Protein AF-A0A7C0V3D5-F1 (afdb_monomer_lite)

pLDDT: mean 79.09, std 22.27, range [28.42, 98.69]

Secondary structure (DSSP, 8-state):
--PPPPP--------TT----------SSPPPPHHHHHHHHHHHHHH--TTTTT--SPTTSHHHHHHHHHHHHHHTTTHHHHS-GGGGTT-EEEEET-TT-HHHHHHHHTT-EEEEEES-HHHHHHHHHHHHHHT---EEEE--TTS----TT--SEEE-SS---

Sequence (165 aa):
MNYGMNDMRIEHQMLMGQRAFTATVHNWYPEPSGDVRLEKIRSYWNKHIHDLTIATSPVGTPGFFKELEEYRFDKLRYLPKLVNFAGYKNKRILEVGCGVGIDLVRFAQNGAIVTGVDLAPQSIALAKKNFEHHGLSADLRVMNGEALEFNDEQFDMVYAHGVIQ

Foldseek 3Di:
DDDDDQDFDFDDDDDPDDDDGDGDRDDPDDDPDPVVVLVVVQVVCLVCLDPQVVQPDPQLDPSRLVSVLCVVCVVPVCCCVVDVLLPAACFEEEEEQCFLPSSVVSNQVSHHAYEYEHLHPNRLVNVVSVCVVVVTDYHGDNDDPVDDPDDPPPGPYYDYDPPDD

Structure (mmCIF, N/CA/C/O backbone):
data_AF-A0A7C0V3D5-F1
#
_entry.id   AF-A0A7C0V3D5-F1
#
loop_
_atom_site.group_PDB
_atom_site.id
_atom_site.type_symbol
_atom_site.label_atom_id
_atom_site.label_alt_id
_atom_site.label_comp_id
_atom_site.label_asym_id
_atom_site.label_entity_id
_atom_site.label_seq_id
_atom_site.pdbx_PDB_ins_code
_atom_site.Cartn_x
_atom_site.Cartn_y
_atom_site.Cartn_z
_atom_site.occupancy
_atom_site.B_iso_or_equiv
_atom_site.auth_seq_id
_atom_site.auth_comp_id
_atom_site.auth_asym_id
_atom_site.auth_atom_id
_atom_site.pdbx_PDB_model_num
ATOM 1 N N . MET A 1 1 ? 1.411 2.407 -46.250 1.00 35.38 1 MET A N 1
ATOM 2 C CA . MET A 1 1 ? 1.424 1.152 -47.039 1.00 35.38 1 MET A CA 1
ATOM 3 C C . MET A 1 1 ? 2.067 0.094 -46.155 1.00 35.38 1 MET A C 1
ATOM 5 O O . MET A 1 1 ? 3.177 0.348 -45.724 1.00 35.38 1 MET A O 1
ATOM 9 N N . ASN A 1 2 ? 1.474 -1.018 -45.730 1.00 30.36 2 ASN A N 1
ATOM 10 C CA . ASN A 1 2 ? 0.169 -1.654 -45.923 1.00 30.36 2 ASN A CA 1
ATOM 11 C C . ASN A 1 2 ? -0.293 -2.157 -44.543 1.00 30.36 2 ASN A C 1
ATOM 13 O O . ASN A 1 2 ? 0.531 -2.663 -43.785 1.00 30.36 2 ASN A O 1
ATOM 17 N N . TYR A 1 3 ? -1.584 -2.043 -44.225 1.00 33.91 3 TYR A N 1
ATOM 18 C CA . TYR A 1 3 ? -2.176 -2.771 -43.100 1.00 33.91 3 TYR A CA 1
ATOM 19 C C . TYR A 1 3 ? -2.243 -4.255 -43.489 1.00 33.91 3 TYR A C 1
ATOM 21 O O . TYR A 1 3 ? -2.880 -4.597 -44.485 1.00 33.91 3 TYR A O 1
ATOM 29 N N . GLY A 1 4 ? -1.522 -5.113 -42.764 1.00 34.69 4 GLY A N 1
ATOM 30 C CA . GLY A 1 4 ? -1.522 -6.556 -42.995 1.00 34.69 4 GLY A CA 1
ATOM 31 C C . GLY A 1 4 ? -2.895 -7.149 -42.693 1.00 34.69 4 GLY A C 1
ATOM 32 O O . GLY A 1 4 ? -3.401 -7.014 -41.582 1.00 34.69 4 GLY A O 1
ATOM 33 N N . MET A 1 5 ? -3.503 -7.768 -43.702 1.00 37.84 5 MET A N 1
ATOM 34 C CA . MET A 1 5 ? -4.713 -8.577 -43.576 1.00 37.84 5 MET A CA 1
ATOM 35 C C . MET A 1 5 ? -4.404 -9.832 -42.749 1.00 37.84 5 MET A C 1
ATOM 37 O O . MET A 1 5 ? -3.480 -10.573 -43.081 1.00 37.84 5 MET A O 1
ATOM 41 N N . ASN A 1 6 ? -5.184 -10.078 -41.696 1.00 38.88 6 ASN A N 1
ATOM 42 C CA . ASN A 1 6 ? -5.186 -11.355 -40.982 1.00 38.88 6 ASN A CA 1
ATOM 43 C C . ASN A 1 6 ? -5.797 -12.429 -41.897 1.00 38.88 6 ASN A C 1
ATOM 45 O O . ASN A 1 6 ? -6.943 -12.276 -42.318 1.00 38.88 6 ASN A O 1
ATOM 49 N N . ASP A 1 7 ? -5.060 -13.501 -42.192 1.00 42.19 7 ASP A N 1
ATOM 50 C CA . ASP A 1 7 ? -5.601 -14.663 -42.904 1.00 42.19 7 ASP A CA 1
ATOM 51 C C . ASP A 1 7 ? -6.148 -15.674 -41.882 1.00 42.19 7 ASP A C 1
ATOM 53 O O . ASP A 1 7 ? -5.416 -16.184 -41.030 1.00 42.19 7 ASP A O 1
ATOM 57 N N . MET A 1 8 ? -7.459 -15.918 -41.924 1.00 33.97 8 MET A N 1
ATOM 58 C CA . MET A 1 8 ? -8.155 -16.855 -41.044 1.00 33.97 8 MET A CA 1
ATOM 59 C C . MET A 1 8 ? -8.257 -18.204 -41.759 1.00 33.97 8 MET A C 1
ATOM 61 O O . MET A 1 8 ? -9.081 -18.372 -42.657 1.00 33.97 8 MET A O 1
ATOM 65 N N . ARG A 1 9 ? -7.454 -19.193 -41.353 1.00 38.91 9 ARG A N 1
ATOM 66 C CA . ARG A 1 9 ? -7.633 -20.584 -41.796 1.00 38.91 9 ARG A CA 1
ATOM 67 C C . ARG A 1 9 ? -8.388 -21.384 -40.742 1.00 38.91 9 ARG A C 1
ATOM 69 O O . ARG A 1 9 ? -7.952 -21.487 -39.602 1.00 38.91 9 ARG A O 1
ATOM 76 N N . ILE A 1 10 ? -9.522 -21.954 -41.146 1.00 35.00 10 ILE A N 1
ATOM 77 C CA . ILE A 1 10 ? -10.302 -22.901 -40.345 1.00 35.00 10 ILE A CA 1
ATOM 78 C C . ILE A 1 10 ? -9.863 -24.309 -40.749 1.00 35.00 10 ILE A C 1
ATOM 80 O O . ILE A 1 10 ? -10.221 -24.780 -41.829 1.00 35.00 10 ILE A O 1
ATOM 84 N N . GLU A 1 11 ? -9.102 -24.989 -39.894 1.00 38.81 11 GLU A N 1
ATOM 85 C CA . GLU A 1 11 ? -8.828 -26.417 -40.070 1.00 38.81 11 GLU A CA 1
ATOM 86 C C . GLU A 1 11 ? -9.848 -27.265 -39.304 1.00 38.81 11 GLU A C 1
ATOM 88 O O . GLU A 1 11 ? -10.168 -27.003 -38.145 1.00 38.81 11 GLU A O 1
ATOM 93 N N . HIS A 1 12 ? -10.374 -28.292 -39.973 1.00 34.56 12 HIS A N 1
ATOM 94 C CA . HIS A 1 12 ? -11.298 -29.256 -39.387 1.00 34.56 12 HIS A CA 1
ATOM 95 C C . HIS A 1 12 ? -10.511 -30.478 -38.905 1.00 34.56 12 HIS A C 1
ATOM 97 O O . HIS A 1 12 ? -10.095 -31.299 -39.720 1.00 34.56 12 HIS A O 1
ATOM 103 N N . GLN A 1 13 ? -10.362 -30.648 -37.592 1.00 38.59 13 GLN A N 1
ATOM 104 C CA . GLN A 1 13 ? -10.042 -31.957 -37.019 1.00 38.59 13 GLN A CA 1
ATOM 105 C C . GLN A 1 13 ? -11.311 -32.592 -36.450 1.00 38.59 13 GLN A C 1
ATOM 107 O O . GLN A 1 13 ? -11.955 -32.045 -35.557 1.00 38.59 13 GLN A O 1
ATOM 112 N N . MET A 1 14 ? -11.680 -33.764 -36.976 1.00 30.55 14 MET A N 1
ATOM 113 C CA . MET A 1 14 ? -12.696 -34.616 -36.361 1.00 30.55 14 MET A CA 1
ATOM 114 C C . MET A 1 14 ? -12.062 -35.399 -35.209 1.00 30.55 14 MET A C 1
ATOM 116 O O . MET A 1 14 ? -11.347 -36.371 -35.435 1.00 30.55 14 MET A O 1
ATOM 120 N N . LEU A 1 15 ? -12.375 -35.009 -33.977 1.00 39.50 15 LEU A N 1
ATOM 121 C CA . LEU A 1 15 ? -12.292 -35.885 -32.810 1.00 39.50 15 LEU A CA 1
ATOM 122 C C . LEU A 1 15 ? -13.716 -36.295 -32.426 1.00 39.50 15 LEU A C 1
ATOM 124 O O . LEU A 1 15 ? -14.645 -35.487 -32.457 1.00 39.50 15 LEU A O 1
ATOM 128 N N . MET A 1 16 ? -13.894 -37.585 -32.147 1.00 39.31 16 MET A N 1
ATOM 129 C CA . MET A 1 16 ? -15.189 -38.223 -31.922 1.00 39.31 16 MET A CA 1
ATOM 130 C C . MET A 1 16 ? -16.048 -37.465 -30.891 1.00 39.31 16 MET A C 1
ATOM 132 O O . MET A 1 16 ? -15.753 -37.471 -29.701 1.00 39.31 16 MET A O 1
ATOM 136 N N . GLY A 1 17 ? -17.160 -36.878 -31.347 1.00 47.66 17 GLY A N 1
ATOM 137 C CA . GLY A 1 17 ? -18.359 -36.679 -30.523 1.00 47.66 17 GLY A CA 1
ATOM 138 C C . GLY A 1 17 ? -18.661 -35.291 -29.942 1.00 47.66 17 GLY A C 1
ATOM 139 O O . GLY A 1 17 ? -19.756 -35.132 -29.412 1.00 47.66 17 GLY A O 1
ATOM 140 N N . GLN A 1 18 ? -17.805 -34.269 -30.059 1.00 38.16 18 GLN A N 1
ATOM 141 C CA . GLN A 1 18 ? -18.140 -32.902 -29.612 1.00 38.16 18 GLN A CA 1
ATOM 142 C C . GLN A 1 18 ? -17.620 -31.850 -30.602 1.00 38.16 18 GLN A C 1
ATOM 144 O O . GLN A 1 18 ? -16.440 -31.837 -30.941 1.00 38.16 18 GLN A O 1
ATOM 149 N N . ARG A 1 19 ? -18.498 -30.955 -31.086 1.00 34.19 19 ARG A N 1
ATOM 150 C CA . ARG A 1 19 ? -18.085 -29.811 -31.919 1.00 34.19 19 ARG A CA 1
ATOM 151 C C . ARG A 1 19 ? -17.473 -28.738 -31.017 1.00 34.19 19 ARG A C 1
ATOM 153 O O . ARG A 1 19 ? -18.204 -27.926 -30.461 1.00 34.19 19 ARG A O 1
ATOM 160 N N . ALA A 1 20 ? -16.151 -28.729 -30.888 1.00 32.34 20 ALA A N 1
ATOM 161 C CA . ALA A 1 20 ? -15.411 -27.574 -30.395 1.00 32.34 20 ALA A CA 1
ATOM 162 C C . ALA A 1 20 ? -14.860 -26.801 -31.601 1.00 32.34 20 ALA A C 1
ATOM 164 O O . ALA A 1 20 ? -14.137 -27.360 -32.422 1.00 32.34 20 ALA A O 1
ATOM 165 N N . PHE A 1 21 ? -15.226 -25.526 -31.726 1.00 30.91 21 PHE A N 1
ATOM 166 C CA . PHE A 1 21 ? -14.609 -24.615 -32.686 1.00 30.91 21 PHE A CA 1
ATOM 167 C C . PHE A 1 21 ? -13.473 -23.886 -31.968 1.00 30.91 21 PHE A C 1
ATOM 169 O O . PHE A 1 21 ? -13.724 -22.992 -31.164 1.00 30.91 21 PHE A O 1
ATOM 176 N N . THR A 1 22 ? -12.226 -24.270 -32.228 1.00 34.09 22 THR A N 1
ATOM 177 C CA . THR A 1 22 ? -11.050 -23.509 -31.789 1.00 34.09 22 THR A CA 1
ATOM 178 C C . THR A 1 22 ? -10.570 -22.637 -32.940 1.00 34.09 22 THR A C 1
ATOM 180 O O . THR A 1 22 ? -10.069 -23.146 -33.939 1.00 34.09 22 THR A O 1
ATOM 183 N N . ALA A 1 23 ? -10.734 -21.321 -32.810 1.00 28.42 23 ALA A N 1
ATOM 184 C CA . ALA A 1 23 ? -10.077 -20.358 -33.684 1.00 28.42 23 ALA A CA 1
ATOM 185 C C . ALA A 1 23 ? -8.697 -20.039 -33.096 1.00 28.42 23 ALA A C 1
ATOM 187 O O . ALA A 1 23 ? -8.601 -19.404 -32.047 1.00 28.42 23 ALA A O 1
ATOM 188 N N . THR A 1 24 ? -7.628 -20.493 -33.749 1.00 37.69 24 THR A N 1
ATOM 189 C CA . THR A 1 24 ? -6.256 -20.143 -33.365 1.00 37.69 24 THR A CA 1
ATOM 190 C C . THR A 1 24 ? -5.793 -18.971 -34.221 1.00 37.69 24 THR A C 1
ATOM 192 O O . THR A 1 24 ? -5.645 -19.097 -35.435 1.00 37.69 24 THR A O 1
ATOM 195 N N . VAL A 1 25 ? -5.569 -17.816 -33.595 1.00 41.25 25 VAL A N 1
ATOM 196 C CA . VAL A 1 25 ? -4.907 -16.680 -34.246 1.00 41.25 25 VAL A CA 1
ATOM 197 C C . VAL A 1 25 ? -3.402 -16.925 -34.154 1.00 41.25 25 VAL A C 1
ATOM 199 O O . VAL A 1 25 ? -2.822 -16.850 -33.073 1.00 41.25 25 VAL A O 1
ATOM 202 N N . HIS A 1 26 ? -2.761 -17.264 -35.271 1.00 39.28 26 HIS A N 1
ATOM 203 C CA . HIS A 1 26 ? -1.307 -17.391 -35.319 1.00 39.28 26 HIS A CA 1
ATOM 204 C C . HIS A 1 26 ? -0.668 -16.003 -35.451 1.00 39.28 26 HIS A C 1
ATOM 206 O O . HIS A 1 26 ? -0.563 -15.464 -36.550 1.00 39.28 26 HIS A O 1
ATOM 212 N N . ASN A 1 27 ? -0.219 -15.426 -34.332 1.00 39.09 27 ASN A N 1
ATOM 213 C CA . ASN A 1 27 ? 0.709 -14.295 -34.364 1.00 39.09 27 ASN A CA 1
ATOM 214 C C . ASN A 1 27 ? 2.091 -14.789 -34.826 1.00 39.09 27 ASN A C 1
ATOM 216 O O . ASN A 1 27 ? 2.625 -15.759 -34.292 1.00 39.09 27 ASN A O 1
ATOM 220 N N . TRP A 1 28 ? 2.676 -14.120 -35.823 1.00 45.31 28 TRP A N 1
ATOM 221 C CA . TRP A 1 28 ? 3.939 -14.517 -36.471 1.00 45.31 28 TRP A CA 1
ATOM 222 C C . TRP A 1 28 ? 5.202 -14.147 -35.663 1.00 45.31 28 TRP A C 1
ATOM 224 O O . TRP A 1 28 ? 6.322 -14.373 -36.112 1.00 45.31 28 TRP A O 1
ATOM 234 N N . TYR A 1 29 ? 5.029 -13.600 -34.457 1.00 35.81 29 TYR A N 1
ATOM 235 C CA . TYR A 1 29 ? 6.105 -13.317 -33.509 1.00 35.81 29 TYR A CA 1
ATOM 236 C C . TYR A 1 29 ? 5.860 -14.094 -32.213 1.00 35.81 29 TYR A C 1
ATOM 238 O O . TYR A 1 29 ? 4.736 -14.061 -31.708 1.00 35.81 29 TYR A O 1
ATOM 246 N N . PRO A 1 30 ? 6.874 -14.783 -31.657 1.00 47.81 30 PRO A N 1
ATOM 247 C CA . PRO A 1 30 ? 6.729 -15.402 -30.352 1.00 47.81 30 PRO A CA 1
ATOM 248 C C . PRO A 1 30 ? 6.548 -14.298 -29.309 1.00 47.81 30 PRO A C 1
ATOM 250 O O . PRO A 1 30 ? 7.439 -13.469 -29.105 1.00 47.81 30 PRO A O 1
ATOM 253 N N . GLU A 1 31 ? 5.390 -14.288 -28.651 1.00 54.97 31 GLU A N 1
ATOM 254 C CA . GLU A 1 31 ? 5.224 -13.557 -27.398 1.00 54.97 31 GLU A CA 1
ATOM 255 C C . GLU A 1 31 ? 6.317 -14.026 -26.419 1.00 54.97 31 GLU A C 1
ATOM 257 O O . GLU A 1 31 ? 6.629 -15.225 -26.384 1.00 54.97 31 GLU A O 1
ATOM 262 N N . PRO A 1 32 ? 6.947 -13.127 -25.641 1.00 55.59 32 PRO A N 1
ATOM 263 C CA . PRO A 1 32 ? 7.921 -13.540 -24.638 1.00 55.59 32 PRO A CA 1
ATOM 264 C C . PRO A 1 32 ? 7.297 -14.585 -23.709 1.00 55.59 32 PRO A C 1
ATOM 266 O O . PRO A 1 32 ? 6.121 -14.469 -23.359 1.00 55.59 32 PRO A O 1
ATOM 269 N N . SER A 1 33 ? 8.079 -15.575 -23.266 1.00 63.84 33 SER A N 1
ATOM 270 C CA . SER A 1 33 ? 7.619 -16.499 -22.225 1.00 63.84 33 SER A CA 1
ATOM 271 C C . SER A 1 33 ? 7.093 -15.717 -21.013 1.00 63.84 33 SER A C 1
ATOM 273 O O . SER A 1 33 ? 7.569 -14.613 -20.720 1.00 63.84 33 SER A O 1
ATOM 275 N N . GLY A 1 34 ? 6.100 -16.280 -20.313 1.00 63.62 34 GLY A N 1
ATOM 276 C CA . GLY A 1 34 ? 5.424 -15.612 -19.193 1.00 63.62 34 GLY A CA 1
ATOM 277 C C . GLY A 1 34 ? 6.398 -15.026 -18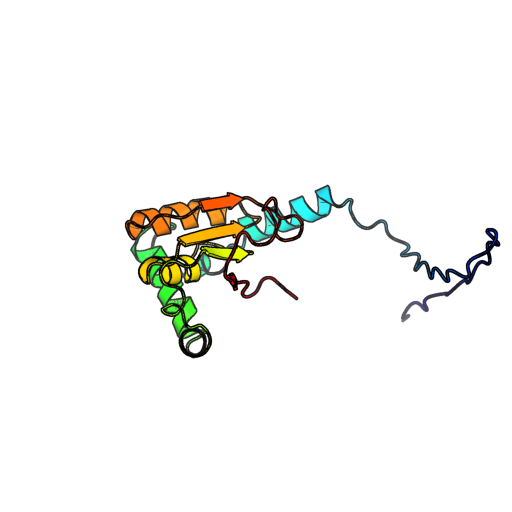.165 1.00 63.62 34 GLY A C 1
ATOM 278 O O . GLY A 1 34 ? 6.229 -13.883 -17.744 1.00 63.62 34 GLY A O 1
ATOM 279 N N . ASP A 1 35 ? 7.484 -15.745 -17.870 1.00 70.56 35 ASP A N 1
ATOM 280 C CA . ASP A 1 35 ? 8.526 -15.319 -16.930 1.00 70.56 35 ASP A CA 1
ATOM 281 C C . ASP A 1 35 ? 9.290 -14.073 -17.404 1.00 70.56 35 ASP A C 1
ATOM 283 O O . ASP A 1 35 ? 9.479 -13.126 -16.640 1.00 70.56 35 ASP A O 1
ATOM 287 N N . VAL A 1 36 ? 9.662 -14.015 -18.688 1.00 75.12 36 VAL A N 1
ATOM 288 C CA . VAL A 1 36 ? 10.383 -12.869 -19.272 1.00 75.12 36 VAL A CA 1
ATOM 289 C C . VAL A 1 36 ? 9.482 -11.634 -19.340 1.00 75.12 36 VAL A C 1
ATOM 291 O O . VAL A 1 36 ? 9.944 -10.506 -19.143 1.00 75.12 36 VAL A O 1
ATOM 294 N N . ARG A 1 37 ? 8.182 -11.817 -19.601 1.00 84.25 37 ARG A N 1
ATOM 295 C CA . ARG A 1 37 ? 7.193 -10.728 -19.561 1.00 84.25 37 ARG A CA 1
ATOM 296 C C . ARG A 1 37 ? 7.023 -10.198 -18.135 1.00 84.25 37 ARG A C 1
ATOM 298 O O . ARG A 1 37 ? 7.097 -8.985 -17.936 1.00 84.25 37 ARG A O 1
ATOM 305 N N . LEU A 1 38 ? 6.842 -11.079 -17.151 1.00 83.44 38 LEU A N 1
ATOM 306 C CA . LEU A 1 38 ? 6.675 -10.694 -15.747 1.00 83.44 38 LEU A CA 1
ATOM 307 C C . LEU A 1 38 ? 7.914 -9.993 -15.187 1.00 83.44 38 LEU A C 1
ATOM 309 O O . LEU A 1 38 ? 7.779 -9.000 -14.474 1.00 83.44 38 LEU A O 1
ATOM 313 N N . GLU A 1 39 ? 9.117 -10.446 -15.536 1.00 83.31 39 GLU A N 1
ATOM 314 C CA . GLU A 1 39 ? 10.355 -9.788 -15.116 1.00 83.31 39 GLU A CA 1
ATOM 315 C C . GLU A 1 39 ? 10.475 -8.371 -15.693 1.00 83.31 39 GLU A C 1
ATOM 317 O O . GLU A 1 39 ? 10.824 -7.432 -14.971 1.00 83.31 39 GLU A O 1
ATOM 322 N N . LYS A 1 40 ? 10.102 -8.173 -16.964 1.00 84.75 40 LYS A N 1
ATOM 323 C CA . LYS A 1 40 ? 10.044 -6.834 -17.571 1.00 84.75 40 LYS A CA 1
ATOM 324 C C . LYS A 1 40 ? 9.036 -5.929 -16.866 1.00 84.75 40 LYS A C 1
ATOM 326 O O . LYS A 1 40 ? 9.380 -4.790 -16.556 1.00 84.75 40 LYS A O 1
ATOM 331 N N . ILE A 1 41 ? 7.832 -6.427 -16.571 1.00 82.81 41 ILE A N 1
ATOM 332 C CA . ILE A 1 41 ? 6.794 -5.670 -15.850 1.00 82.81 4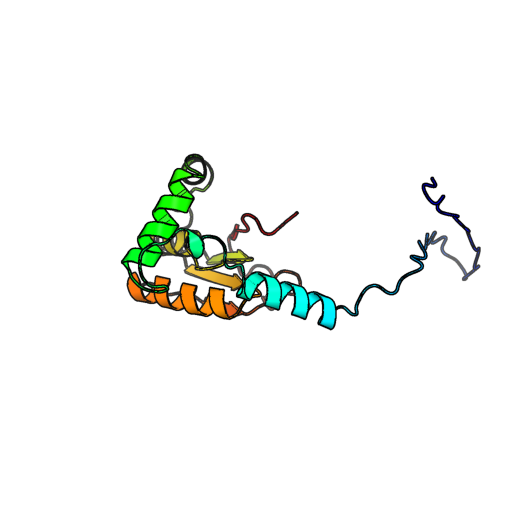1 ILE A CA 1
ATOM 333 C C . ILE A 1 41 ? 7.290 -5.303 -14.445 1.00 82.81 41 ILE A C 1
ATOM 335 O O . ILE A 1 41 ? 7.237 -4.139 -14.050 1.00 82.81 41 ILE A O 1
ATOM 339 N N . ARG A 1 42 ? 7.865 -6.263 -13.713 1.00 85.38 42 ARG A N 1
ATOM 340 C CA . ARG A 1 42 ? 8.469 -6.038 -12.392 1.00 85.38 42 ARG A CA 1
ATOM 341 C C . ARG A 1 42 ? 9.577 -4.990 -12.448 1.00 85.38 42 ARG A C 1
ATOM 343 O O . ARG A 1 42 ? 9.609 -4.081 -11.621 1.00 85.38 42 ARG A O 1
ATOM 350 N N . SER A 1 43 ? 10.493 -5.100 -13.411 1.00 83.69 43 SER A N 1
ATOM 351 C CA . SER A 1 43 ? 11.580 -4.132 -13.569 1.00 83.69 43 SER A CA 1
ATOM 352 C C . SER A 1 43 ? 11.057 -2.747 -13.936 1.00 83.69 43 SER A C 1
ATOM 354 O O . SER A 1 43 ? 11.662 -1.762 -13.511 1.00 83.69 43 SER A O 1
ATOM 356 N N . TYR A 1 44 ? 9.994 -2.659 -14.736 1.00 84.38 44 TYR A N 1
ATOM 357 C CA . TYR A 1 44 ? 9.365 -1.392 -15.076 1.00 84.38 44 TYR A CA 1
ATOM 358 C C . TYR A 1 44 ? 8.798 -0.731 -13.819 1.00 84.38 44 TYR A C 1
ATOM 360 O O . TYR A 1 44 ? 9.196 0.390 -13.512 1.00 84.38 44 TYR A O 1
ATOM 368 N N . TRP A 1 45 ? 7.975 -1.438 -13.042 1.00 82.44 45 TRP A N 1
ATOM 369 C CA . TRP A 1 45 ? 7.340 -0.875 -11.846 1.00 82.44 45 TRP A CA 1
ATOM 370 C C . TRP A 1 45 ? 8.309 -0.600 -10.696 1.00 82.44 45 TRP A C 1
ATOM 372 O O . TRP A 1 45 ? 8.128 0.386 -9.995 1.00 82.44 45 TRP A O 1
ATOM 382 N N . ASN A 1 46 ? 9.394 -1.367 -10.551 1.00 82.00 46 ASN A N 1
ATOM 383 C CA . ASN A 1 46 ? 10.473 -1.003 -9.622 1.00 82.00 46 ASN A CA 1
ATOM 384 C C . ASN A 1 46 ? 11.105 0.353 -9.979 1.00 82.00 46 ASN A C 1
ATOM 386 O O . ASN A 1 46 ? 11.448 1.127 -9.097 1.00 82.00 46 ASN A O 1
ATOM 390 N N . LYS A 1 47 ? 11.271 0.658 -11.271 1.00 79.62 47 LYS A N 1
ATOM 391 C CA . LYS A 1 47 ? 11.884 1.921 -11.718 1.00 79.62 47 LYS A CA 1
ATOM 392 C C . LYS A 1 47 ? 10.892 3.084 -11.772 1.00 79.62 47 LYS A C 1
ATOM 394 O O . LYS A 1 47 ? 11.310 4.230 -11.668 1.00 79.62 47 LYS A O 1
ATOM 399 N N . HIS A 1 48 ? 9.606 2.785 -11.941 1.00 78.75 48 HIS A N 1
ATOM 400 C CA . HIS A 1 48 ? 8.534 3.761 -12.137 1.00 78.75 48 HIS A CA 1
ATOM 401 C C . HIS A 1 48 ? 7.472 3.642 -11.046 1.00 78.75 48 HIS A C 1
ATOM 403 O O . HIS A 1 48 ? 6.274 3.683 -11.337 1.00 78.75 48 HIS A O 1
ATOM 409 N N . ILE A 1 49 ? 7.908 3.491 -9.792 1.00 74.69 49 ILE A N 1
ATOM 410 C CA . ILE A 1 49 ? 7.015 3.646 -8.644 1.00 74.69 49 ILE A CA 1
ATOM 411 C C . ILE A 1 49 ? 6.378 5.024 -8.796 1.00 74.69 49 ILE A C 1
ATOM 413 O O . ILE A 1 49 ? 7.076 6.044 -8.785 1.00 74.69 49 ILE A O 1
ATOM 417 N N . HIS A 1 50 ? 5.071 5.030 -9.052 1.00 63.06 50 HIS A N 1
ATOM 418 C CA . HIS A 1 50 ? 4.347 6.262 -9.310 1.00 63.06 50 HIS A CA 1
ATOM 419 C C . HIS A 1 50 ? 4.559 7.233 -8.148 1.00 63.06 50 HIS A C 1
ATOM 421 O O . HIS A 1 50 ? 4.696 6.837 -6.991 1.00 63.06 50 HIS A O 1
ATOM 427 N N . ASP A 1 51 ? 4.642 8.509 -8.506 1.00 57.25 51 ASP A N 1
ATOM 428 C CA . ASP A 1 51 ? 4.717 9.645 -7.595 1.00 57.25 51 ASP A CA 1
ATOM 429 C C . ASP A 1 51 ? 6.063 9.873 -6.871 1.00 57.25 51 ASP A C 1
ATOM 431 O O . ASP A 1 51 ? 6.244 10.929 -6.268 1.00 57.25 51 ASP A O 1
ATOM 435 N N . LEU A 1 52 ? 7.080 9.003 -7.015 1.00 62.75 52 LEU A N 1
ATOM 436 C CA . LEU A 1 52 ? 8.416 9.263 -6.432 1.00 62.75 52 LEU A CA 1
ATOM 437 C C . LEU A 1 52 ? 9.051 10.573 -6.910 1.00 62.75 52 LEU A C 1
ATOM 439 O O . LEU A 1 52 ? 9.759 11.228 -6.153 1.00 62.75 52 LEU A O 1
ATOM 443 N N . THR A 1 53 ? 8.816 10.954 -8.166 1.00 64.75 53 THR A N 1
ATOM 444 C CA . THR A 1 53 ? 9.372 12.178 -8.764 1.00 64.75 53 THR A CA 1
ATOM 445 C C . THR A 1 53 ? 8.646 13.447 -8.322 1.00 64.75 53 THR A C 1
ATOM 447 O O . THR A 1 53 ? 9.041 14.542 -8.710 1.00 64.75 53 THR A O 1
ATOM 450 N N . ILE A 1 54 ? 7.548 13.299 -7.581 1.00 72.00 54 ILE A N 1
ATOM 451 C CA . ILE A 1 54 ? 6.695 14.394 -7.113 1.00 72.00 54 ILE A CA 1
ATOM 452 C C . ILE A 1 54 ? 7.145 14.856 -5.732 1.00 72.00 54 ILE A C 1
ATOM 454 O O . ILE A 1 54 ? 7.015 16.034 -5.404 1.00 72.00 54 ILE A O 1
ATOM 458 N N . ALA A 1 55 ? 7.707 13.938 -4.947 1.00 79.81 55 ALA A N 1
ATOM 459 C CA . ALA A 1 55 ? 8.208 14.249 -3.629 1.00 79.81 55 ALA A CA 1
ATOM 460 C C . ALA A 1 55 ? 9.534 15.026 -3.700 1.00 79.81 55 ALA A C 1
ATOM 462 O O . ALA A 1 55 ? 10.477 14.646 -4.395 1.00 79.81 55 ALA A O 1
ATOM 463 N N . THR A 1 56 ? 9.608 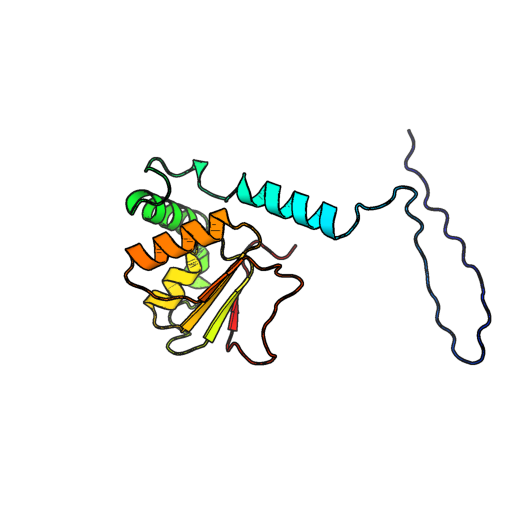16.111 -2.939 1.00 86.56 56 THR A N 1
ATOM 464 C CA . THR A 1 56 ? 10.835 16.873 -2.677 1.00 86.56 56 THR A CA 1
ATOM 465 C C . THR A 1 56 ? 11.575 16.345 -1.450 1.00 86.56 56 THR A C 1
ATOM 467 O O . THR A 1 56 ? 12.794 16.492 -1.340 1.00 86.56 56 THR A O 1
ATOM 470 N N . SER A 1 57 ? 10.846 15.696 -0.539 1.00 90.38 57 SER A N 1
ATOM 471 C CA . SER A 1 57 ? 11.410 15.044 0.637 1.00 90.38 57 SER A CA 1
ATOM 472 C C . SER A 1 57 ? 12.176 13.761 0.269 1.00 90.38 57 SER A C 1
ATOM 474 O O . SER A 1 57 ? 11.788 13.054 -0.664 1.00 90.38 57 SER A O 1
ATOM 476 N N . PRO A 1 58 ? 13.233 13.383 1.020 1.00 92.19 58 PRO A N 1
ATOM 477 C CA . PRO A 1 58 ? 13.970 12.150 0.750 1.00 92.19 58 PRO A CA 1
ATOM 478 C C . PRO A 1 58 ? 13.073 10.905 0.806 1.00 92.19 58 PRO A C 1
ATOM 480 O O . PRO A 1 58 ? 12.258 10.755 1.720 1.00 92.19 58 PRO A O 1
ATOM 483 N N . VAL A 1 59 ? 13.255 9.987 -0.146 1.00 91.44 59 VAL A N 1
ATOM 484 C CA . VAL A 1 59 ? 12.424 8.781 -0.293 1.00 91.44 59 VAL A CA 1
ATOM 485 C C . VAL A 1 59 ? 12.377 7.953 0.996 1.00 91.44 59 VAL A C 1
ATOM 487 O O . VAL A 1 59 ? 13.404 7.597 1.575 1.00 91.44 59 VAL A O 1
ATOM 490 N N . GLY A 1 60 ? 11.161 7.600 1.418 1.00 90.25 60 GLY A N 1
ATOM 491 C CA . GLY A 1 60 ? 10.902 6.790 2.610 1.00 90.25 60 GLY A CA 1
ATOM 492 C C . GLY A 1 60 ? 10.909 7.558 3.936 1.00 90.25 60 GLY A C 1
ATOM 493 O O . GLY A 1 60 ? 10.859 6.924 4.987 1.00 90.25 60 GLY A O 1
ATOM 494 N N . THR A 1 61 ? 10.985 8.891 3.909 1.00 93.31 61 THR A N 1
ATOM 495 C CA . THR A 1 61 ? 10.811 9.740 5.100 1.00 93.31 61 THR A CA 1
ATOM 496 C C . THR A 1 61 ? 9.332 10.068 5.363 1.00 93.31 61 THR A C 1
ATOM 498 O O . THR A 1 61 ? 8.512 9.971 4.450 1.00 93.31 61 THR A O 1
ATOM 501 N N . PRO A 1 62 ? 8.976 10.527 6.579 1.00 92.94 62 PRO A N 1
ATOM 502 C CA . PRO A 1 62 ? 7.643 11.060 6.878 1.00 92.94 62 PRO A CA 1
ATOM 503 C C . PRO A 1 62 ? 7.148 12.115 5.880 1.00 92.94 62 PRO A C 1
ATOM 505 O O . PRO A 1 62 ? 6.027 12.029 5.386 1.00 92.94 62 PRO A O 1
ATOM 508 N N . GLY A 1 63 ? 8.004 13.092 5.547 1.00 91.94 63 GLY A N 1
ATOM 509 C CA . GLY A 1 63 ? 7.669 14.154 4.594 1.00 91.94 63 GLY A CA 1
ATOM 510 C C . GLY A 1 63 ? 7.370 13.601 3.205 1.00 91.94 63 GLY A C 1
ATOM 511 O O . GLY A 1 63 ? 6.384 13.988 2.590 1.00 91.94 63 GLY A O 1
ATOM 512 N N . PHE A 1 64 ? 8.148 12.610 2.767 1.00 92.69 64 PHE A N 1
ATOM 513 C CA . PHE A 1 64 ? 7.917 11.921 1.503 1.00 92.69 64 PHE A CA 1
ATOM 514 C C . PHE A 1 64 ? 6.536 11.253 1.467 1.00 92.69 64 PHE A C 1
ATOM 516 O O . PHE A 1 64 ? 5.777 11.492 0.535 1.00 92.69 64 PHE A O 1
ATOM 523 N N . PHE A 1 65 ? 6.158 10.479 2.491 1.00 92.88 65 PHE A N 1
ATOM 524 C CA . PHE A 1 65 ? 4.844 9.823 2.509 1.00 92.88 65 PHE A CA 1
ATOM 525 C C . PHE A 1 65 ? 3.682 10.819 2.571 1.00 92.88 65 PHE A C 1
ATOM 527 O O . PHE A 1 65 ? 2.671 10.610 1.901 1.00 92.88 65 PHE A O 1
ATOM 534 N N . LYS A 1 66 ? 3.845 11.920 3.313 1.00 91.44 66 LYS A N 1
ATOM 535 C CA . LYS A 1 66 ? 2.859 13.006 3.376 1.00 91.44 66 LYS A CA 1
ATOM 536 C C . LYS A 1 66 ? 2.657 13.677 2.016 1.00 91.44 66 LYS A C 1
ATOM 538 O O . LYS A 1 66 ? 1.521 13.889 1.612 1.00 91.44 66 LYS A O 1
ATOM 543 N N . GLU A 1 67 ? 3.736 13.964 1.292 1.00 90.69 67 GLU A N 1
ATOM 544 C CA . GLU A 1 67 ? 3.675 14.557 -0.051 1.00 90.69 67 GLU A CA 1
ATOM 545 C C . GLU A 1 67 ? 2.968 13.628 -1.052 1.00 90.69 67 GLU A C 1
ATOM 547 O O . GLU A 1 67 ? 2.141 14.084 -1.842 1.00 90.69 67 GLU A O 1
ATOM 552 N N . LEU A 1 68 ? 3.233 12.316 -0.988 1.00 88.81 68 LEU A N 1
ATOM 553 C CA . LEU A 1 68 ? 2.540 11.333 -1.828 1.00 88.81 68 LEU A CA 1
ATOM 554 C C . LEU A 1 68 ? 1.047 11.247 -1.506 1.00 88.81 68 LEU A C 1
ATOM 556 O O . LEU A 1 68 ? 0.217 11.182 -2.415 1.00 88.81 68 LEU A O 1
ATOM 560 N N . GLU A 1 69 ? 0.697 11.253 -0.220 1.00 88.88 69 GLU A N 1
ATOM 561 C CA . GLU A 1 69 ? -0.695 11.278 0.217 1.00 88.88 69 GLU A CA 1
ATOM 562 C C . GLU A 1 69 ? -1.408 12.535 -0.299 1.00 88.88 69 GLU A C 1
ATOM 564 O O . GLU A 1 69 ? -2.456 12.439 -0.941 1.00 88.88 69 GLU A O 1
ATOM 569 N N . GLU A 1 70 ? -0.827 13.710 -0.062 1.00 87.56 70 GLU A N 1
ATOM 570 C CA . GLU A 1 70 ? -1.377 14.990 -0.505 1.00 87.56 70 GLU A CA 1
ATOM 571 C C . GLU A 1 70 ? -1.570 15.019 -2.021 1.00 87.56 70 GLU A C 1
ATOM 573 O O . GLU A 1 70 ? -2.648 15.388 -2.488 1.00 87.56 70 GLU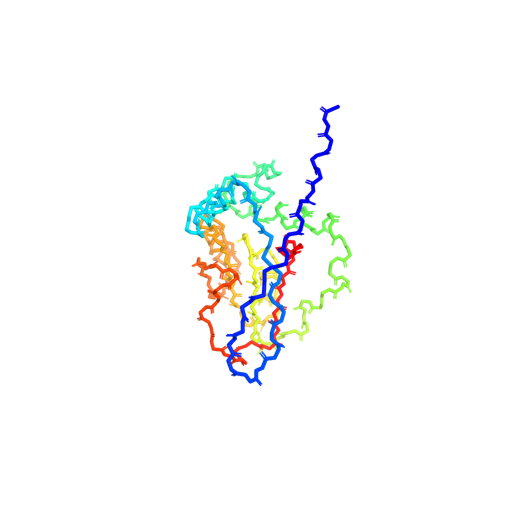 A O 1
ATOM 578 N N . TYR A 1 71 ? -0.578 14.567 -2.793 1.00 84.69 71 TYR A N 1
ATOM 579 C CA . TYR A 1 71 ? -0.690 14.486 -4.245 1.00 84.69 71 TYR A CA 1
ATOM 580 C C . TYR A 1 71 ? -1.827 13.559 -4.680 1.00 84.69 71 TYR A C 1
ATOM 582 O O . TYR A 1 71 ? -2.668 13.949 -5.499 1.00 84.69 71 TYR A O 1
ATOM 590 N N . ARG A 1 72 ? -1.897 12.350 -4.108 1.00 82.69 72 ARG A N 1
ATOM 591 C CA . ARG A 1 72 ? -2.932 11.367 -4.439 1.00 82.69 72 ARG A CA 1
ATOM 592 C C . ARG A 1 72 ? -4.329 11.928 -4.189 1.00 82.69 72 ARG A C 1
ATOM 594 O O . ARG A 1 72 ? -5.191 11.810 -5.058 1.00 82.69 72 ARG A O 1
ATOM 601 N N . PHE A 1 73 ? -4.554 12.583 -3.051 1.00 78.81 73 PHE A N 1
ATOM 602 C CA . PHE A 1 73 ? -5.870 13.125 -2.695 1.00 78.81 73 PHE A CA 1
ATOM 603 C C . PHE A 1 73 ? -6.169 14.506 -3.281 1.00 78.81 73 PHE A C 1
ATOM 605 O O . PHE A 1 73 ? -7.342 14.868 -3.369 1.00 78.81 73 PHE A O 1
ATOM 612 N N . ASP A 1 74 ? -5.171 15.258 -3.743 1.00 80.69 74 ASP A N 1
ATOM 613 C CA . ASP A 1 74 ? -5.397 16.450 -4.564 1.00 80.69 74 ASP A CA 1
ATOM 614 C C . ASP A 1 74 ? -5.824 16.062 -5.989 1.00 80.69 74 ASP A C 1
ATOM 616 O O . ASP A 1 74 ? -6.834 16.559 -6.498 1.00 80.69 74 ASP A O 1
ATOM 620 N N . LYS A 1 75 ? -5.125 15.101 -6.611 1.00 71.38 75 LYS A N 1
ATOM 621 C CA . LYS A 1 75 ? -5.459 14.598 -7.955 1.00 71.38 75 LYS A CA 1
ATOM 622 C C . LYS A 1 75 ? -6.749 13.797 -7.984 1.00 71.38 75 LYS A C 1
ATOM 624 O O . LYS A 1 75 ? -7.530 13.918 -8.927 1.00 71.38 75 LYS A O 1
ATOM 629 N N . LEU A 1 76 ? -6.994 13.012 -6.942 1.00 72.06 76 LEU A N 1
ATOM 630 C CA . LEU A 1 76 ? -8.173 12.169 -6.804 1.00 72.06 76 LEU A CA 1
ATOM 631 C C . LEU A 1 76 ? -9.056 12.677 -5.666 1.00 72.06 76 LEU A C 1
ATOM 633 O O . LEU A 1 76 ? -9.524 11.908 -4.831 1.00 72.06 76 LEU A O 1
ATOM 637 N N . ARG A 1 77 ? -9.345 13.985 -5.648 1.00 72.31 77 ARG A N 1
ATOM 638 C CA . ARG A 1 77 ? -10.250 14.620 -4.667 1.00 72.31 77 ARG A CA 1
ATOM 639 C C . ARG A 1 77 ? -11.614 13.937 -4.522 1.00 72.31 77 ARG A C 1
ATOM 641 O O . ARG A 1 77 ? -12.297 14.118 -3.515 1.00 72.31 77 ARG A O 1
ATOM 648 N N . TYR A 1 78 ? -12.041 13.191 -5.536 1.00 73.06 78 TYR A N 1
ATOM 649 C CA . TYR A 1 78 ? -13.281 12.422 -5.524 1.00 73.06 78 TYR A CA 1
ATOM 650 C C . TYR A 1 78 ? -13.139 11.046 -4.854 1.00 73.06 78 TYR A C 1
ATOM 652 O O . TYR A 1 78 ? -14.144 10.498 -4.412 1.00 73.06 78 TYR A O 1
ATOM 660 N N . LEU A 1 79 ? -11.930 10.489 -4.742 1.00 73.81 79 LEU A N 1
ATOM 661 C CA . LEU A 1 79 ? -11.695 9.134 -4.240 1.00 73.81 79 LEU A CA 1
ATOM 662 C C . LEU A 1 79 ? -12.217 8.937 -2.809 1.00 73.81 79 LEU A C 1
ATOM 664 O O . LEU A 1 79 ? -12.953 7.976 -2.606 1.00 73.81 79 LEU A O 1
ATOM 668 N N . PRO A 1 80 ? -12.002 9.858 -1.843 1.00 70.31 80 PRO A N 1
ATOM 669 C CA . PRO A 1 80 ? -12.598 9.726 -0.510 1.00 70.31 80 PRO A CA 1
ATOM 670 C C . PRO A 1 80 ? -14.131 9.793 -0.495 1.00 70.31 80 PRO A C 1
ATOM 672 O O . PRO A 1 80 ? -14.745 9.425 0.500 1.00 70.31 80 PRO A O 1
ATOM 675 N N . LYS A 1 81 ? -14.762 10.291 -1.568 1.00 74.88 81 LYS A N 1
ATOM 676 C CA . LYS A 1 81 ? -16.227 10.309 -1.710 1.00 74.88 81 LYS A CA 1
ATOM 677 C C . LYS A 1 81 ? -16.768 9.003 -2.288 1.00 74.88 81 LYS A C 1
ATOM 679 O O . LYS A 1 81 ? -17.935 8.698 -2.076 1.00 74.88 81 LYS A O 1
ATOM 684 N N . LEU A 1 82 ? -15.946 8.269 -3.038 1.00 78.12 82 LEU A N 1
ATOM 685 C CA . LEU A 1 82 ? -16.320 6.993 -3.652 1.00 78.12 82 LEU A CA 1
ATOM 686 C C . LEU A 1 82 ? -15.952 5.804 -2.765 1.00 78.12 82 LEU A C 1
ATOM 688 O O . LEU A 1 82 ? -16.705 4.839 -2.674 1.00 78.12 82 LEU A O 1
ATOM 692 N N . VAL A 1 83 ? -14.798 5.876 -2.106 1.00 83.44 83 VAL A N 1
ATOM 693 C CA . VAL A 1 83 ? -14.270 4.803 -1.271 1.00 83.44 83 VAL A CA 1
ATOM 694 C C . VAL A 1 83 ? -14.533 5.139 0.189 1.00 83.44 83 VAL A C 1
ATOM 696 O O . VAL A 1 83 ? -13.948 6.062 0.756 1.00 83.44 83 VAL A O 1
ATOM 699 N N . ASN A 1 84 ? -15.411 4.361 0.821 1.00 88.81 84 ASN A N 1
ATOM 700 C CA . ASN A 1 84 ? -15.683 4.477 2.248 1.00 88.81 84 ASN A CA 1
ATOM 701 C C . ASN A 1 84 ? -14.561 3.821 3.071 1.00 88.81 84 ASN A C 1
ATOM 703 O O . ASN A 1 84 ? -14.744 2.731 3.607 1.00 88.81 84 ASN A O 1
ATOM 707 N N . PHE A 1 85 ? -13.405 4.479 3.188 1.00 89.81 85 PHE A N 1
ATOM 708 C CA . PHE A 1 85 ? -12.262 3.965 3.961 1.00 89.81 85 PHE A CA 1
ATOM 709 C C . PHE A 1 85 ? -12.615 3.632 5.423 1.00 89.81 85 PHE A C 1
ATOM 711 O O . PHE A 1 85 ? -12.041 2.712 6.000 1.00 89.81 85 PHE A O 1
ATOM 718 N N . ALA A 1 86 ? -13.597 4.327 6.007 1.00 92.38 86 ALA A N 1
ATOM 719 C CA . ALA A 1 86 ? -14.068 4.093 7.373 1.00 92.38 86 ALA A CA 1
ATOM 720 C C . ALA A 1 86 ? -15.084 2.941 7.507 1.00 92.38 86 ALA A C 1
ATOM 722 O O . ALA A 1 86 ? -15.358 2.477 8.614 1.00 92.38 86 ALA A O 1
ATOM 723 N N . GLY A 1 87 ? -15.644 2.455 6.397 1.00 93.69 87 GLY A N 1
ATOM 724 C CA . GLY A 1 87 ? -16.705 1.442 6.380 1.00 93.69 87 GLY A CA 1
ATOM 725 C C . GLY A 1 87 ? -16.248 0.019 6.694 1.00 93.69 87 GLY A C 1
ATOM 726 O O . GLY A 1 87 ? -17.084 -0.869 6.832 1.00 93.69 87 GLY A O 1
ATOM 727 N N . TYR A 1 88 ? -14.939 -0.200 6.812 1.00 95.94 88 TYR A N 1
ATOM 728 C CA . TYR A 1 88 ? -14.322 -1.528 6.846 1.00 95.94 88 TYR A CA 1
ATOM 729 C C . TYR A 1 88 ? -13.600 -1.831 8.162 1.00 95.94 88 TYR A C 1
ATOM 731 O O . TYR A 1 88 ? -12.691 -2.660 8.216 1.00 95.94 88 TYR A O 1
ATOM 739 N N . LYS A 1 89 ? -13.998 -1.177 9.253 1.00 97.44 89 LYS A N 1
ATOM 740 C CA . LYS A 1 89 ? -13.451 -1.472 10.579 1.00 97.44 89 LYS A CA 1
ATOM 741 C C . LYS A 1 89 ? -13.610 -2.962 10.918 1.00 97.44 89 LYS A C 1
ATOM 743 O O . LYS A 1 89 ? -14.695 -3.522 10.777 1.00 97.44 89 LYS A O 1
ATOM 748 N N . ASN A 1 90 ? -12.533 -3.587 11.394 1.00 98.00 90 ASN A N 1
ATOM 749 C CA . ASN A 1 90 ? -12.408 -5.018 11.697 1.00 98.00 90 ASN A CA 1
ATOM 750 C C . ASN A 1 90 ? -12.641 -5.962 10.499 1.00 98.00 90 ASN A C 1
ATOM 752 O O . ASN A 1 90 ? -12.807 -7.165 10.697 1.00 98.00 90 ASN A O 1
ATOM 756 N N . LYS A 1 91 ? -12.676 -5.442 9.268 1.00 98.31 91 LYS A N 1
ATOM 757 C CA . LYS A 1 91 ? -12.809 -6.237 8.043 1.00 98.31 91 LYS A CA 1
ATOM 758 C C . LYS A 1 91 ? -11.446 -6.535 7.438 1.00 98.31 91 LYS A C 1
ATOM 760 O O . LYS A 1 91 ? -10.526 -5.727 7.563 1.00 98.31 91 LYS A O 1
ATOM 765 N N . ARG A 1 92 ? -11.322 -7.698 6.797 1.00 98.31 92 ARG A N 1
ATOM 766 C CA . ARG A 1 92 ? -10.106 -8.138 6.105 1.00 98.31 92 ARG A CA 1
ATOM 767 C C . ARG A 1 92 ? -10.101 -7.562 4.696 1.00 98.31 92 ARG A C 1
ATOM 769 O O . ARG A 1 92 ? -10.981 -7.889 3.903 1.00 98.31 92 ARG A O 1
ATOM 776 N N . ILE A 1 93 ? -9.124 -6.718 4.392 1.00 98.12 93 ILE A N 1
ATOM 777 C CA . ILE A 1 93 ? -9.001 -6.033 3.103 1.00 98.12 93 ILE A CA 1
ATOM 778 C C . ILE A 1 93 ? -7.755 -6.524 2.384 1.00 98.12 93 ILE A C 1
ATOM 780 O O . ILE A 1 93 ? -6.682 -6.548 2.983 1.00 98.12 93 ILE A O 1
ATOM 784 N N . LEU A 1 94 ? -7.894 -6.860 1.104 1.00 98.19 94 LEU A N 1
ATOM 785 C CA . LEU A 1 94 ? -6.764 -7.050 0.199 1.00 98.19 94 LEU A CA 1
ATOM 786 C C . LEU A 1 94 ? -6.681 -5.866 -0.761 1.00 98.19 94 LEU A C 1
ATOM 788 O O . LEU A 1 94 ? -7.649 -5.592 -1.463 1.00 98.19 94 LEU A O 1
ATOM 792 N N . GLU A 1 95 ? -5.525 -5.216 -0.855 1.00 97.69 95 GLU A N 1
ATOM 793 C CA . GLU A 1 95 ? -5.210 -4.328 -1.976 1.00 97.69 95 GLU A CA 1
ATOM 794 C C . GLU A 1 95 ? -4.254 -5.010 -2.957 1.00 97.69 95 GLU A C 1
ATOM 796 O O . GLU A 1 95 ? -3.157 -5.430 -2.578 1.00 97.69 95 GLU A O 1
ATOM 801 N N . VAL A 1 96 ? -4.665 -5.099 -4.224 1.00 96.12 96 VAL A N 1
ATOM 802 C CA . VAL A 1 96 ? -3.841 -5.621 -5.322 1.00 96.12 96 VAL A CA 1
ATOM 803 C C . VAL A 1 96 ? -3.180 -4.461 -6.057 1.00 96.12 96 VAL A C 1
ATOM 805 O O . VAL A 1 96 ? -3.868 -3.552 -6.512 1.00 96.12 96 VAL A O 1
ATOM 808 N N . GLY A 1 97 ? -1.851 -4.514 -6.177 1.00 95.00 97 GLY A N 1
ATOM 809 C CA . GLY A 1 97 ? -1.009 -3.416 -6.658 1.00 95.00 97 GLY A CA 1
ATO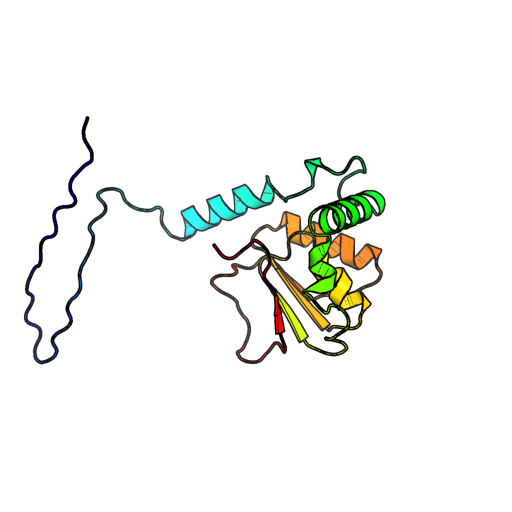M 810 C C . GLY A 1 97 ? -0.988 -2.245 -5.678 1.00 95.00 97 GLY A C 1
ATOM 811 O O . GLY A 1 97 ? -1.262 -1.108 -6.053 1.00 95.00 97 GLY A O 1
ATOM 812 N N . CYS A 1 98 ? -0.696 -2.533 -4.406 1.00 95.69 98 CYS A N 1
ATOM 813 C CA . CYS A 1 98 ? -0.775 -1.551 -3.325 1.00 95.69 98 CYS A CA 1
ATOM 814 C C . CYS A 1 98 ? 0.291 -0.446 -3.394 1.00 95.69 98 CYS A C 1
ATOM 816 O O . CYS A 1 98 ? 0.229 0.518 -2.626 1.00 95.69 98 CYS A O 1
ATOM 818 N N . GLY A 1 99 ? 1.299 -0.567 -4.267 1.00 95.00 99 GLY A N 1
ATOM 819 C CA . GLY A 1 99 ? 2.370 0.413 -4.391 1.00 95.00 99 GLY A CA 1
ATOM 820 C C . GLY A 1 99 ? 3.042 0.688 -3.044 1.00 95.00 99 GLY A C 1
ATOM 821 O O . GLY A 1 99 ? 3.436 -0.233 -2.327 1.00 95.00 99 GLY A O 1
ATOM 822 N N . VAL A 1 100 ? 3.147 1.968 -2.680 1.00 95.56 100 VAL A N 1
ATOM 823 C CA . VAL A 1 100 ? 3.709 2.423 -1.392 1.00 95.56 100 VAL A CA 1
ATOM 824 C C . VAL A 1 100 ? 2.674 2.470 -0.249 1.00 95.56 100 VAL A C 1
ATOM 826 O O . VAL A 1 100 ? 2.955 2.996 0.829 1.00 95.56 100 VAL A O 1
ATOM 829 N N . GLY A 1 101 ? 1.473 1.927 -0.472 1.00 95.75 101 GLY A N 1
ATOM 830 C CA . GLY A 1 101 ? 0.461 1.682 0.557 1.00 95.75 101 GLY A CA 1
ATOM 831 C C . GLY A 1 101 ? -0.347 2.899 1.012 1.00 95.75 101 GLY A C 1
ATOM 832 O O . GLY A 1 101 ? -0.835 2.888 2.136 1.00 95.75 101 GLY A O 1
ATOM 833 N N . ILE A 1 102 ? -0.486 3.953 0.195 1.00 94.31 102 ILE A N 1
ATOM 834 C CA . ILE A 1 102 ? -1.186 5.195 0.595 1.00 94.31 102 ILE A CA 1
ATOM 835 C C . ILE A 1 102 ? -2.657 4.935 0.962 1.00 94.31 102 ILE A C 1
ATOM 837 O O . ILE A 1 102 ? -3.110 5.349 2.029 1.00 94.31 102 ILE A O 1
ATOM 841 N N . ASP A 1 103 ? -3.398 4.221 0.112 1.00 94.44 103 ASP A N 1
ATOM 842 C CA . ASP A 1 103 ? -4.806 3.897 0.378 1.00 94.44 103 ASP A CA 1
ATOM 843 C C . ASP A 1 103 ? -4.931 2.847 1.490 1.00 94.44 103 ASP A C 1
ATOM 845 O O . ASP A 1 103 ? -5.779 2.976 2.378 1.00 94.44 103 ASP A O 1
ATOM 849 N N . LEU A 1 104 ? -4.042 1.848 1.497 1.00 96.50 104 LEU A N 1
ATOM 850 C CA . LEU A 1 104 ? -3.987 0.820 2.535 1.00 96.50 104 LEU A CA 1
ATOM 851 C C . LEU A 1 104 ? -3.808 1.398 3.943 1.00 96.50 104 LEU A C 1
ATOM 853 O O . LEU A 1 104 ? -4.484 0.959 4.876 1.00 96.50 104 LEU A O 1
ATOM 857 N N . VAL A 1 105 ? -2.932 2.399 4.099 1.00 97.25 105 VAL A N 1
ATOM 858 C CA . VAL A 1 105 ? -2.731 3.107 5.372 1.00 97.25 105 VAL A CA 1
ATOM 859 C C . VAL A 1 105 ? -4.044 3.717 5.850 1.00 97.25 105 VAL A C 1
ATOM 861 O O . VAL A 1 105 ? -4.371 3.589 7.026 1.00 97.25 105 VAL A O 1
ATOM 864 N N . ARG A 1 106 ? -4.857 4.300 4.962 1.00 95.12 106 ARG A N 1
ATOM 865 C CA . ARG A 1 106 ? -6.152 4.881 5.352 1.00 95.12 106 ARG A CA 1
ATOM 866 C C . ARG A 1 106 ? -7.163 3.842 5.811 1.00 95.12 106 ARG A C 1
ATOM 868 O O . ARG A 1 106 ? -7.875 4.092 6.785 1.00 95.12 106 ARG A O 1
ATOM 875 N N . PHE A 1 107 ? -7.224 2.681 5.161 1.00 97.31 107 PHE A N 1
ATOM 876 C CA . PHE A 1 107 ? -8.040 1.568 5.652 1.00 97.31 107 PHE A CA 1
ATOM 877 C C . PHE A 1 107 ? -7.578 1.120 7.049 1.00 97.31 107 PHE A C 1
ATOM 879 O O . PHE A 1 107 ? -8.397 0.998 7.962 1.00 97.31 107 PHE A O 1
ATOM 886 N N . ALA A 1 108 ? -6.268 0.949 7.247 1.00 98.12 108 ALA A N 1
ATOM 887 C CA . ALA A 1 108 ? -5.695 0.535 8.528 1.00 98.12 108 ALA A CA 1
ATOM 888 C C . ALA A 1 108 ? -5.906 1.572 9.646 1.00 98.12 108 ALA A C 1
ATOM 890 O O . ALA A 1 108 ? -6.284 1.203 10.757 1.00 98.12 108 ALA A O 1
ATOM 891 N N . GLN A 1 109 ? -5.758 2.870 9.358 1.00 97.31 109 GLN A N 1
ATOM 892 C CA . GLN A 1 109 ? -6.055 3.962 10.299 1.00 97.31 109 GLN A CA 1
ATOM 893 C C . GLN A 1 109 ? -7.512 3.944 10.776 1.00 97.31 109 GLN A C 1
ATOM 895 O O . GLN A 1 109 ? -7.799 4.328 11.907 1.00 97.31 109 GLN A O 1
ATOM 900 N N . ASN A 1 110 ? -8.434 3.468 9.935 1.00 97.19 110 ASN A N 1
ATOM 901 C CA . ASN A 1 110 ? -9.845 3.299 10.282 1.00 97.19 110 ASN A CA 1
ATOM 902 C C . ASN A 1 110 ? -10.169 1.916 10.886 1.00 97.19 110 ASN A C 1
ATOM 904 O O . ASN A 1 110 ? -11.334 1.590 11.130 1.00 97.19 110 ASN A O 1
ATOM 908 N N . GLY A 1 111 ? -9.146 1.113 11.182 1.00 97.75 111 GLY A N 1
ATOM 909 C CA . GLY A 1 111 ? -9.261 -0.151 11.901 1.00 97.75 111 GLY A CA 1
ATOM 910 C C . GLY A 1 111 ? -9.556 -1.368 11.028 1.00 97.75 111 GLY A C 1
ATOM 911 O O . GLY A 1 111 ? -10.007 -2.379 11.564 1.00 97.75 111 GLY A O 1
ATOM 912 N N . ALA A 1 112 ? -9.354 -1.299 9.712 1.00 98.44 112 ALA A N 1
ATOM 913 C CA . ALA A 1 112 ? -9.362 -2.493 8.868 1.00 98.44 112 ALA A CA 1
ATOM 914 C C . ALA A 1 112 ? -8.114 -3.363 9.118 1.00 98.44 112 ALA A C 1
ATOM 916 O O . ALA A 1 112 ? -7.049 -2.857 9.472 1.00 98.44 112 ALA A O 1
ATOM 917 N N . ILE A 1 113 ? -8.237 -4.673 8.894 1.00 98.62 113 ILE A N 1
ATOM 918 C CA . ILE A 1 113 ? -7.120 -5.626 8.905 1.00 98.62 113 ILE A CA 1
ATOM 919 C C . ILE A 1 113 ? -6.652 -5.764 7.461 1.00 98.62 113 ILE A C 1
ATOM 921 O O . ILE A 1 113 ? -7.375 -6.311 6.629 1.00 98.62 113 ILE A O 1
ATOM 925 N N . VAL A 1 114 ? -5.476 -5.233 7.147 1.00 98.62 114 VAL A N 1
ATOM 926 C CA . VAL A 1 114 ? -5.079 -5.019 5.753 1.00 98.62 114 VAL A CA 1
ATOM 927 C C . VAL A 1 114 ? -3.954 -5.948 5.299 1.00 98.62 114 VAL A C 1
ATOM 929 O O . VAL A 1 114 ? -2.970 -6.185 6.005 1.00 98.62 114 VAL A O 1
ATOM 932 N N . THR A 1 115 ? -4.097 -6.424 4.069 1.00 98.69 115 THR A N 1
ATOM 933 C CA . THR A 1 115 ? -3.084 -7.132 3.294 1.00 98.69 115 THR A CA 1
ATOM 934 C C . THR A 1 115 ? -2.859 -6.364 1.997 1.00 98.69 115 THR A C 1
ATOM 936 O O . THR A 1 115 ? -3.815 -5.960 1.340 1.00 98.69 115 THR A O 1
ATOM 939 N N . GLY A 1 116 ? -1.603 -6.151 1.620 1.00 98.19 116 GLY A N 1
ATOM 940 C CA . GLY A 1 116 ? -1.231 -5.482 0.377 1.00 98.19 116 GLY A CA 1
ATOM 941 C C . GLY A 1 116 ? -0.279 -6.342 -0.436 1.00 98.19 116 GLY A C 1
ATOM 942 O O . GLY A 1 116 ? 0.677 -6.907 0.104 1.00 98.19 116 GLY A O 1
ATOM 943 N N . VAL A 1 117 ? -0.533 -6.434 -1.738 1.00 97.94 117 VAL A N 1
ATOM 944 C CA . VAL A 1 117 ? 0.363 -7.108 -2.676 1.00 97.94 117 VAL A CA 1
ATOM 945 C C . VAL A 1 117 ? 0.791 -6.180 -3.793 1.00 97.94 117 VAL A C 1
ATOM 947 O O . VAL A 1 117 ? -0.006 -5.404 -4.311 1.00 97.94 117 VAL A O 1
ATOM 950 N N . ASP A 1 118 ? 2.049 -6.285 -4.196 1.00 96.38 118 ASP A N 1
ATOM 951 C CA . ASP A 1 118 ? 2.579 -5.579 -5.357 1.00 96.38 118 ASP A CA 1
ATOM 952 C C . ASP A 1 118 ? 3.673 -6.420 -6.017 1.00 96.38 118 ASP A C 1
ATOM 954 O O . ASP A 1 118 ? 4.403 -7.160 -5.348 1.00 96.38 118 ASP A O 1
ATOM 958 N N . LEU A 1 119 ? 3.807 -6.317 -7.338 1.00 94.44 119 LEU A N 1
ATOM 959 C CA . LEU A 1 119 ? 4.824 -7.063 -8.070 1.00 94.44 119 LEU A CA 1
ATOM 960 C C . LEU A 1 119 ? 6.234 -6.505 -7.808 1.00 94.44 119 LEU A C 1
ATOM 962 O O . LEU A 1 119 ? 7.213 -7.255 -7.898 1.00 94.44 119 LEU A O 1
ATOM 966 N N . ALA A 1 120 ? 6.349 -5.212 -7.487 1.00 93.19 120 ALA A N 1
ATOM 967 C CA . ALA A 1 120 ? 7.598 -4.484 -7.294 1.00 93.19 120 ALA A CA 1
ATOM 968 C C . ALA A 1 120 ? 8.104 -4.566 -5.832 1.00 93.19 120 ALA A C 1
ATOM 970 O O . ALA A 1 120 ? 7.518 -3.962 -4.929 1.00 93.19 120 ALA A O 1
ATOM 971 N N . PRO A 1 121 ? 9.240 -5.248 -5.561 1.00 95.00 121 PRO A N 1
ATOM 972 C CA . PRO A 1 121 ? 9.839 -5.303 -4.225 1.00 95.00 121 PRO A CA 1
ATOM 973 C C . PRO A 1 121 ? 10.127 -3.942 -3.591 1.00 95.00 121 PRO A C 1
ATOM 975 O O . PRO A 1 121 ? 10.005 -3.794 -2.375 1.00 95.00 121 PRO A O 1
ATOM 978 N N . GLN A 1 122 ? 10.514 -2.950 -4.396 1.00 93.69 122 GLN A N 1
ATOM 979 C CA . GLN A 1 122 ? 10.817 -1.614 -3.885 1.00 93.69 122 GLN A CA 1
ATOM 980 C C . GLN A 1 122 ? 9.557 -0.900 -3.372 1.00 93.69 122 GLN A C 1
ATOM 982 O O . GLN A 1 122 ? 9.615 -0.266 -2.318 1.00 93.69 122 GLN A O 1
ATOM 987 N N . SER A 1 123 ? 8.414 -1.080 -4.042 1.00 94.56 123 SER A N 1
ATOM 988 C CA . SER A 1 123 ? 7.113 -0.587 -3.578 1.00 94.56 123 SER A CA 1
ATOM 989 C C . SER A 1 123 ? 6.750 -1.181 -2.218 1.00 94.56 123 SER A C 1
ATOM 991 O O . SER A 1 123 ? 6.489 -0.439 -1.275 1.00 94.56 123 SER A O 1
ATOM 993 N N . ILE A 1 124 ? 6.860 -2.507 -2.070 1.00 97.75 124 ILE A N 1
ATOM 994 C CA . ILE A 1 124 ? 6.588 -3.196 -0.797 1.00 97.75 124 ILE A CA 1
ATOM 995 C C . ILE A 1 124 ? 7.523 -2.730 0.324 1.00 97.75 124 ILE A C 1
ATOM 997 O O . ILE A 1 124 ? 7.083 -2.544 1.459 1.00 97.75 124 ILE A O 1
ATOM 1001 N N . ALA A 1 125 ? 8.807 -2.509 0.034 1.00 97.00 125 ALA A N 1
ATOM 1002 C CA . ALA A 1 125 ? 9.745 -1.984 1.024 1.00 97.00 125 ALA A CA 1
ATOM 1003 C C . ALA A 1 125 ? 9.354 -0.574 1.506 1.00 97.00 125 ALA A C 1
ATOM 1005 O O . ALA A 1 125 ? 9.467 -0.277 2.696 1.00 97.00 125 ALA A O 1
ATOM 1006 N N . LEU A 1 126 ? 8.869 0.287 0.606 1.00 96.62 126 LEU A N 1
ATOM 1007 C CA . LEU A 1 126 ? 8.367 1.616 0.961 1.00 96.62 126 LEU A CA 1
ATOM 1008 C C . LEU A 1 126 ? 7.029 1.554 1.700 1.00 96.62 126 LEU A C 1
ATOM 1010 O O . LEU A 1 126 ? 6.863 2.280 2.675 1.00 96.62 126 LEU A O 1
ATOM 1014 N N . ALA A 1 127 ? 6.119 0.662 1.305 1.00 97.81 127 ALA A N 1
ATOM 1015 C CA . ALA A 1 127 ? 4.867 0.440 2.019 1.00 97.81 127 ALA A CA 1
ATOM 1016 C C . ALA A 1 127 ? 5.122 0.031 3.476 1.00 97.81 127 ALA A C 1
ATOM 1018 O O . ALA A 1 127 ? 4.528 0.604 4.383 1.00 97.81 127 ALA A O 1
ATOM 1019 N N . LYS A 1 128 ? 6.075 -0.876 3.728 1.00 98.38 128 LYS A N 1
ATOM 1020 C CA . LYS A 1 128 ? 6.465 -1.261 5.097 1.00 98.38 128 LYS A CA 1
ATOM 1021 C C . LYS A 1 128 ? 6.922 -0.059 5.925 1.00 98.38 128 LYS A C 1
ATOM 1023 O O . LYS A 1 128 ? 6.401 0.153 7.014 1.00 98.38 128 LYS A O 1
ATOM 1028 N N . LYS A 1 129 ? 7.807 0.778 5.375 1.00 97.75 129 LYS A N 1
ATOM 1029 C CA . LYS A 1 129 ? 8.248 2.023 6.029 1.00 97.75 129 LYS A CA 1
ATOM 1030 C C . LYS A 1 129 ? 7.095 2.997 6.286 1.00 97.75 129 LYS A C 1
ATOM 1032 O O . LYS A 1 129 ? 7.070 3.656 7.320 1.00 97.75 129 LYS A O 1
ATOM 1037 N N . ASN A 1 130 ? 6.141 3.088 5.360 1.00 97.69 130 ASN A N 1
ATOM 1038 C CA . ASN A 1 130 ? 4.963 3.936 5.519 1.00 97.69 130 ASN A CA 1
ATOM 1039 C C . ASN A 1 130 ? 4.093 3.466 6.698 1.00 97.69 130 ASN A C 1
ATOM 1041 O O . ASN A 1 130 ? 3.669 4.270 7.526 1.00 97.69 130 ASN A O 1
ATOM 1045 N N . PHE A 1 131 ? 3.877 2.153 6.815 1.00 98.31 131 PHE A N 1
ATOM 1046 C CA . PHE A 1 131 ? 3.154 1.551 7.937 1.00 98.31 131 PHE A CA 1
ATOM 1047 C C . PHE A 1 131 ? 3.890 1.727 9.269 1.00 98.31 131 PHE A C 1
ATOM 1049 O O . PHE A 1 131 ? 3.267 2.129 10.251 1.00 98.31 131 PHE A O 1
ATOM 1056 N N . GLU A 1 132 ? 5.208 1.505 9.294 1.00 97.75 132 GLU A N 1
ATOM 1057 C CA . GLU A 1 132 ? 6.055 1.761 10.466 1.00 97.75 132 GLU A CA 1
ATOM 1058 C C . GLU A 1 132 ? 5.943 3.216 10.930 1.00 97.75 132 GLU A C 1
ATOM 1060 O O . GLU A 1 132 ? 5.758 3.473 12.119 1.00 97.75 132 GLU A O 1
ATOM 1065 N N . HIS A 1 133 ? 5.986 4.171 9.996 1.00 96.06 133 HIS A N 1
ATOM 1066 C CA . HIS A 1 133 ? 5.861 5.591 10.309 1.00 96.06 133 HIS A CA 1
ATOM 1067 C C . HIS A 1 133 ? 4.535 5.930 11.004 1.00 96.06 133 HIS A C 1
ATOM 1069 O O . HIS A 1 133 ? 4.515 6.725 11.943 1.00 96.06 133 HIS A O 1
ATOM 1075 N N . HIS A 1 134 ? 3.443 5.302 10.572 1.00 96.56 134 HIS A N 1
ATOM 1076 C CA . HIS A 1 134 ? 2.119 5.504 11.155 1.00 96.56 134 HIS A CA 1
ATOM 1077 C C . HIS A 1 134 ? 1.857 4.651 12.407 1.00 96.56 134 HIS A C 1
ATOM 1079 O O . HIS A 1 134 ? 0.788 4.774 13.003 1.00 96.56 134 HIS A O 1
ATOM 1085 N N . GLY A 1 135 ? 2.792 3.781 12.810 1.00 97.75 135 GLY A N 1
ATOM 1086 C CA . GLY A 1 135 ? 2.583 2.838 13.911 1.00 97.75 135 GLY A CA 1
ATOM 1087 C C . GLY A 1 135 ? 1.491 1.802 13.618 1.00 97.75 135 GLY A C 1
ATOM 1088 O O . GLY A 1 135 ? 0.790 1.368 14.530 1.00 97.75 135 GLY A O 1
ATOM 1089 N N . LEU A 1 136 ? 1.312 1.437 12.346 1.00 98.19 136 LEU A N 1
ATOM 1090 C CA . LEU A 1 136 ? 0.285 0.508 11.871 1.00 98.19 136 LEU A CA 1
ATOM 1091 C C . LEU A 1 136 ? 0.894 -0.849 11.506 1.00 98.19 136 LEU A C 1
ATOM 1093 O O . LEU A 1 136 ? 2.103 -0.995 11.349 1.00 98.19 136 LEU A O 1
ATOM 1097 N N . SER A 1 137 ? 0.041 -1.859 11.338 1.00 97.31 137 SER A N 1
ATOM 1098 C CA . SER A 1 137 ? 0.439 -3.207 10.916 1.00 97.31 137 SER A CA 1
ATOM 1099 C C . SER A 1 137 ? -0.311 -3.636 9.659 1.00 97.31 137 SER A C 1
ATOM 1101 O O . SER A 1 137 ? -1.487 -3.317 9.496 1.00 97.31 137 SER A O 1
ATOM 1103 N N . ALA A 1 138 ? 0.377 -4.378 8.793 1.00 98.12 138 ALA A N 1
ATOM 1104 C CA . ALA A 1 138 ? -0.162 -4.946 7.563 1.00 98.12 138 ALA A CA 1
ATOM 1105 C C . ALA A 1 138 ? 0.605 -6.210 7.164 1.00 98.12 138 ALA A C 1
ATOM 1107 O O . ALA A 1 138 ? 1.795 -6.340 7.458 1.00 98.12 138 ALA A O 1
ATOM 1108 N N . ASP A 1 139 ? -0.057 -7.100 6.428 1.00 98.38 139 ASP A N 1
ATOM 1109 C CA . ASP A 1 139 ? 0.609 -8.177 5.691 1.00 98.38 139 ASP A CA 1
ATOM 1110 C C . ASP A 1 139 ? 0.973 -7.679 4.284 1.00 98.38 139 ASP A C 1
ATOM 1112 O O . ASP A 1 139 ? 0.103 -7.516 3.433 1.00 98.38 139 ASP A O 1
ATOM 1116 N N . LEU A 1 140 ? 2.253 -7.373 4.049 1.00 98.44 140 LEU A N 1
ATOM 1117 C CA . LEU A 1 140 ? 2.739 -6.780 2.798 1.00 98.44 140 LEU A CA 1
ATOM 1118 C C . LEU A 1 140 ? 3.657 -7.751 2.057 1.00 98.44 140 LEU A C 1
ATOM 1120 O O . LEU A 1 140 ? 4.767 -8.046 2.527 1.00 98.44 140 LEU A O 1
ATOM 1124 N N . ARG A 1 141 ? 3.220 -8.210 0.879 1.00 98.12 141 ARG A N 1
ATOM 1125 C CA . ARG A 1 141 ? 3.891 -9.273 0.117 1.00 98.12 141 ARG A CA 1
ATOM 1126 C C . ARG A 1 141 ? 4.253 -8.833 -1.293 1.00 98.12 141 ARG A C 1
ATOM 1128 O O . ARG A 1 141 ? 3.478 -8.178 -1.982 1.00 98.12 141 ARG A O 1
ATOM 1135 N N . VAL A 1 142 ? 5.427 -9.264 -1.745 1.00 97.25 142 VAL A N 1
ATOM 1136 C CA . VAL A 1 142 ? 5.771 -9.197 -3.167 1.00 97.25 142 VAL A CA 1
ATOM 1137 C C . VAL A 1 142 ? 5.079 -10.362 -3.862 1.00 97.25 142 VAL A C 1
ATOM 1139 O O . VAL A 1 142 ? 5.455 -11.507 -3.624 1.00 97.25 142 VAL A O 1
ATOM 1142 N N . MET A 1 143 ? 4.079 -10.093 -4.696 1.00 95.25 143 MET A N 1
ATOM 1143 C CA . MET A 1 143 ? 3.251 -11.138 -5.309 1.00 95.25 143 MET A CA 1
ATOM 1144 C C . MET A 1 143 ? 2.702 -10.677 -6.662 1.00 95.25 143 MET A C 1
ATOM 1146 O O . MET A 1 143 ? 2.508 -9.484 -6.893 1.00 95.25 143 MET A O 1
ATOM 1150 N N . ASN A 1 144 ? 2.470 -11.627 -7.570 1.00 92.00 144 ASN A N 1
ATOM 1151 C CA . ASN A 1 144 ? 1.788 -11.355 -8.829 1.00 92.00 144 ASN A CA 1
ATOM 1152 C C . ASN A 1 144 ? 0.274 -11.250 -8.589 1.00 92.00 144 ASN A C 1
ATOM 1154 O O . ASN A 1 144 ? -0.336 -12.203 -8.114 1.00 92.00 144 ASN A O 1
ATOM 1158 N N . GLY A 1 145 ? -0.334 -10.122 -8.964 1.00 89.19 145 GLY A N 1
ATOM 1159 C CA . GLY A 1 145 ? -1.782 -9.918 -8.862 1.00 89.19 145 GLY A CA 1
ATOM 1160 C C . GLY A 1 145 ? -2.616 -10.878 -9.721 1.00 89.19 145 GLY A C 1
ATOM 1161 O O . GLY A 1 145 ? -3.774 -11.114 -9.401 1.00 89.19 145 GLY A O 1
ATOM 1162 N N . GLU A 1 146 ? -2.030 -11.465 -10.771 1.00 88.19 146 GLU A N 1
ATOM 1163 C CA . GLU A 1 146 ? -2.683 -12.477 -11.620 1.00 88.19 146 GLU A CA 1
ATOM 1164 C C . GLU A 1 146 ? -2.595 -13.902 -11.035 1.00 88.19 146 GLU A C 1
ATOM 1166 O O . GLU A 1 146 ? -3.248 -14.815 -11.534 1.00 88.19 146 GLU A O 1
ATOM 1171 N N . ALA A 1 147 ? -1.781 -14.110 -9.994 1.00 90.69 147 ALA A N 1
ATOM 1172 C CA . ALA A 1 147 ? -1.526 -15.414 -9.383 1.00 90.69 147 ALA A CA 1
ATOM 1173 C C . ALA A 1 147 ? -1.393 -15.264 -7.860 1.00 90.69 147 ALA A C 1
ATOM 1175 O O . ALA A 1 147 ? -0.310 -15.400 -7.289 1.00 90.69 147 ALA A O 1
ATOM 1176 N N . LEU A 1 148 ? -2.508 -14.913 -7.218 1.00 92.25 148 LEU A N 1
ATOM 1177 C CA . LEU A 1 148 ? -2.570 -14.685 -5.778 1.00 92.25 148 LEU A CA 1
ATOM 1178 C C . LEU A 1 148 ? -2.549 -16.006 -4.999 1.00 92.25 148 LEU A C 1
ATOM 1180 O O . LEU A 1 148 ? -3.343 -16.904 -5.260 1.00 92.25 148 LEU A O 1
ATOM 1184 N N . GLU A 1 149 ? -1.687 -16.093 -3.988 1.00 93.62 149 GLU A N 1
ATOM 1185 C CA . GLU A 1 149 ? -1.544 -17.267 -3.114 1.00 93.62 149 GLU A CA 1
ATOM 1186 C C . GLU A 1 149 ? -2.363 -17.094 -1.823 1.00 93.62 149 GLU A C 1
ATOM 1188 O O . GLU A 1 149 ? -1.838 -17.139 -0.705 1.00 93.62 149 GLU A O 1
ATOM 1193 N N . PHE A 1 150 ? -3.661 -16.833 -1.978 1.00 94.69 150 PHE A N 1
ATOM 1194 C CA . PHE A 1 150 ? -4.616 -16.721 -0.874 1.00 94.69 150 PHE A CA 1
ATOM 1195 C C . PHE A 1 150 ? -5.716 -17.765 -1.015 1.00 94.69 150 PHE A C 1
ATOM 1197 O O . PHE A 1 150 ? -6.049 -18.179 -2.122 1.00 94.69 150 PHE A O 1
ATOM 1204 N N . ASN A 1 151 ? -6.291 -18.173 0.115 1.00 92.69 151 ASN A N 1
ATOM 1205 C CA . ASN A 1 151 ? -7.463 -19.037 0.089 1.00 92.69 151 ASN A CA 1
ATOM 1206 C C . ASN A 1 151 ? -8.694 -18.239 -0.359 1.00 92.69 151 ASN A C 1
ATOM 1208 O O . ASN A 1 151 ? -8.797 -17.035 -0.091 1.00 92.69 151 ASN A O 1
ATOM 1212 N N . ASP A 1 152 ? -9.655 -18.931 -0.966 1.00 88.94 152 ASP A N 1
ATOM 1213 C CA . ASP A 1 152 ? -10.967 -18.360 -1.258 1.00 88.94 152 ASP A CA 1
ATOM 1214 C C . ASP A 1 152 ? -11.627 -17.817 0.024 1.00 88.94 152 ASP A C 1
ATOM 1216 O O . ASP A 1 152 ? -11.394 -18.310 1.131 1.00 88.94 152 ASP A O 1
ATOM 1220 N N . GLU A 1 153 ? -12.431 -16.758 -0.121 1.00 91.50 153 GLU A N 1
ATOM 1221 C CA . GLU A 1 153 ? -13.198 -16.125 0.972 1.00 91.50 153 GLU A CA 1
ATOM 1222 C C . GLU A 1 153 ? -12.348 -15.627 2.171 1.00 91.50 153 GLU A C 1
ATOM 1224 O O . GLU A 1 153 ? -12.842 -15.372 3.280 1.00 91.50 153 GLU A O 1
ATOM 1229 N N . GLN A 1 154 ? -11.044 -15.414 1.962 1.00 95.12 154 GLN A N 1
ATOM 1230 C CA . GLN A 1 154 ? -10.139 -14.882 2.986 1.00 95.12 154 GLN A CA 1
ATOM 1231 C C . GLN A 1 154 ? -10.296 -13.366 3.225 1.00 95.12 154 GLN A C 1
ATOM 1233 O O . GLN A 1 154 ? -9.855 -12.865 4.260 1.00 95.12 154 GLN A O 1
ATOM 1238 N N . PHE A 1 155 ? -10.943 -12.624 2.324 1.00 97.44 155 PHE A N 1
ATOM 1239 C CA . PHE A 1 155 ? -11.098 -11.169 2.430 1.00 97.44 155 PHE A CA 1
ATOM 1240 C C . PHE A 1 155 ? -12.566 -10.753 2.354 1.00 97.44 155 PHE A C 1
ATOM 1242 O O . PHE A 1 155 ? -13.342 -11.314 1.588 1.00 97.44 155 PHE A O 1
ATOM 1249 N N . ASP A 1 156 ? -12.940 -9.755 3.153 1.00 96.44 156 ASP A N 1
ATOM 1250 C CA . ASP A 1 156 ? -14.271 -9.142 3.139 1.00 96.44 156 ASP A CA 1
ATOM 1251 C C . ASP A 1 156 ? -14.422 -8.133 1.982 1.00 96.44 156 ASP A C 1
ATOM 1253 O O . ASP A 1 156 ? -15.537 -7.853 1.546 1.00 96.44 156 ASP A O 1
ATOM 1257 N N . MET A 1 157 ? -13.312 -7.565 1.494 1.00 95.62 157 MET A N 1
ATOM 1258 C CA . MET A 1 157 ? -13.270 -6.685 0.321 1.00 95.62 157 MET A CA 1
ATOM 1259 C C . MET A 1 157 ? -11.889 -6.757 -0.342 1.00 95.62 157 MET A C 1
ATOM 1261 O O . MET A 1 157 ? -10.855 -6.780 0.330 1.00 95.62 157 MET A O 1
ATOM 1265 N N . VAL A 1 158 ? -11.890 -6.740 -1.676 1.00 94.75 158 VAL A N 1
ATOM 1266 C CA . VAL A 1 158 ? -10.693 -6.549 -2.49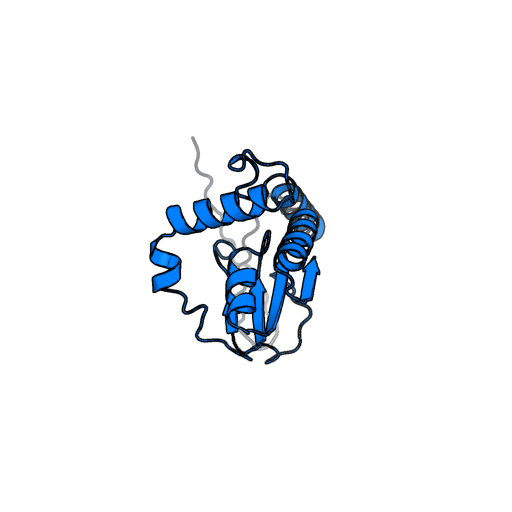8 1.00 94.75 158 VAL A CA 1
ATOM 1267 C C . VAL A 1 158 ? -10.740 -5.157 -3.122 1.00 94.75 158 VAL A C 1
ATOM 1269 O O . VAL A 1 158 ? -11.758 -4.747 -3.680 1.00 94.75 158 VAL A O 1
ATOM 1272 N N . TYR A 1 159 ? -9.637 -4.429 -3.013 1.00 93.44 159 TYR A N 1
ATOM 1273 C CA . TYR A 1 159 ? -9.432 -3.107 -3.581 1.00 93.44 159 TYR A CA 1
ATOM 1274 C C . TYR A 1 159 ? -8.329 -3.172 -4.643 1.00 93.44 159 TYR A C 1
ATOM 1276 O O . TYR A 1 159 ? -7.292 -3.801 -4.446 1.00 93.44 159 TYR A O 1
ATOM 1284 N N . ALA A 1 160 ? -8.556 -2.537 -5.787 1.00 90.56 160 ALA A N 1
ATOM 1285 C CA . ALA A 1 160 ? -7.556 -2.397 -6.837 1.00 90.56 160 ALA A CA 1
ATOM 1286 C C . ALA A 1 160 ? -7.794 -1.066 -7.546 1.00 90.56 160 ALA A C 1
ATOM 1288 O O . ALA A 1 160 ? -8.871 -0.832 -8.096 1.00 90.56 160 ALA A O 1
ATOM 1289 N N . HIS A 1 161 ? -6.796 -0.188 -7.532 1.00 84.12 161 HIS A N 1
ATOM 1290 C CA . HIS A 1 161 ? -6.904 1.130 -8.144 1.00 84.12 161 HIS A CA 1
ATOM 1291 C C . HIS A 1 161 ? -5.725 1.381 -9.083 1.00 84.12 161 HIS A C 1
ATOM 1293 O O . HIS A 1 161 ? -4.587 1.510 -8.642 1.00 84.12 161 HIS A O 1
ATOM 1299 N N . GLY A 1 162 ? -6.009 1.518 -10.382 1.00 75.00 162 GLY A N 1
ATOM 1300 C CA . GLY A 1 162 ? -4.992 1.794 -11.407 1.00 75.00 162 GLY A CA 1
ATOM 1301 C C . GLY A 1 162 ? -4.195 0.569 -11.874 1.00 75.00 162 GLY A C 1
ATOM 1302 O O . GLY A 1 162 ? -3.172 0.737 -12.530 1.00 75.00 162 GLY A O 1
ATOM 1303 N N . VAL A 1 163 ? -4.659 -0.642 -11.546 1.00 72.12 163 VAL A N 1
ATOM 1304 C CA . VAL A 1 163 ? -3.956 -1.912 -11.818 1.00 72.12 163 VAL A CA 1
ATOM 1305 C C . VAL A 1 163 ? -4.637 -2.737 -12.914 1.00 72.12 163 VAL A C 1
ATOM 1307 O O . VAL A 1 163 ? -3.955 -3.382 -13.702 1.00 72.12 163 VAL A O 1
ATOM 1310 N N . ILE A 1 164 ? -5.970 -2.702 -12.988 1.00 68.00 164 ILE A N 1
ATOM 1311 C CA . ILE A 1 164 ? -6.769 -3.435 -13.981 1.00 68.00 164 ILE A CA 1
ATOM 1312 C C . ILE A 1 164 ? -7.040 -2.505 -15.173 1.00 68.00 164 ILE A C 1
ATOM 1314 O O . ILE A 1 164 ? -7.490 -1.375 -14.962 1.00 68.00 164 ILE A O 1
ATOM 1318 N N . GLN A 1 165 ? -6.755 -2.971 -16.395 1.00 54.09 165 GLN A N 1
ATOM 1319 C CA . GLN A 1 165 ? -6.938 -2.246 -17.662 1.00 54.09 165 GLN A CA 1
ATOM 1320 C C . GLN A 1 165 ? -7.533 -3.153 -18.736 1.00 54.09 165 GLN A C 1
ATOM 1322 O O . GLN A 1 165 ? -7.178 -4.354 -18.741 1.00 54.09 165 GLN A O 1
#

Radius of gyration: 21.39 Å; chains: 1; bounding box: 32×55×61 Å